Protein AF-A0A2H5ZS43-F1 (afdb_monomer_lite)

Structure (mmCIF, N/CA/C/O backbone):
data_AF-A0A2H5ZS43-F1
#
_entry.id   AF-A0A2H5ZS43-F1
#
loop_
_atom_site.group_PDB
_atom_site.id
_atom_site.type_symbol
_atom_site.label_atom_id
_atom_site.label_alt_id
_atom_site.label_comp_id
_atom_site.label_asym_id
_atom_site.label_entity_id
_atom_site.label_seq_id
_atom_site.pdbx_PDB_ins_code
_atom_site.Cartn_x
_atom_site.Cartn_y
_atom_site.Cartn_z
_atom_site.occupancy
_atom_site.B_iso_or_equiv
_atom_site.auth_seq_id
_atom_site.auth_comp_id
_atom_site.auth_asym_id
_atom_site.auth_atom_id
_atom_site.pdbx_PDB_model_num
ATOM 1 N N . MET A 1 1 ? 34.822 -17.334 -12.072 1.00 34.81 1 MET A N 1
ATOM 2 C CA . MET A 1 1 ? 34.357 -15.942 -11.917 1.00 34.81 1 MET A CA 1
ATOM 3 C C . MET A 1 1 ? 33.198 -15.779 -12.871 1.00 34.81 1 MET A C 1
ATOM 5 O O . MET A 1 1 ? 33.423 -15.662 -14.066 1.00 34.81 1 MET A O 1
ATOM 9 N N . GLU A 1 2 ? 31.977 -15.926 -12.365 1.00 34.25 2 GLU A N 1
ATOM 10 C CA . GLU A 1 2 ? 30.775 -15.710 -13.165 1.00 34.25 2 GLU A CA 1
ATOM 11 C C . GLU A 1 2 ? 30.710 -14.220 -13.490 1.00 34.25 2 GLU A C 1
ATOM 13 O O . GLU A 1 2 ? 30.518 -13.375 -12.615 1.00 34.25 2 GLU A O 1
ATOM 18 N N . THR A 1 3 ? 30.962 -13.891 -14.751 1.00 38.44 3 THR A N 1
ATOM 19 C CA . THR A 1 3 ? 30.622 -12.605 -15.339 1.00 38.44 3 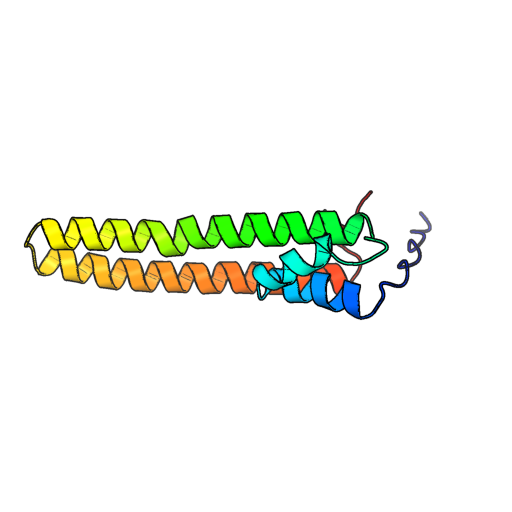THR A CA 1
ATOM 20 C C . THR A 1 3 ? 29.111 -12.463 -15.231 1.00 38.44 3 THR A C 1
ATOM 22 O O . THR A 1 3 ? 28.363 -12.942 -16.079 1.00 38.44 3 THR A O 1
ATOM 25 N N . GLY A 1 4 ? 28.660 -11.831 -14.147 1.00 39.25 4 GLY A N 1
ATOM 26 C CA . GLY A 1 4 ? 27.311 -11.306 -14.028 1.00 39.25 4 GLY A CA 1
ATOM 27 C C . GLY A 1 4 ? 27.136 -10.261 -15.117 1.00 39.25 4 GLY A C 1
ATOM 28 O O . GLY A 1 4 ? 27.430 -9.087 -14.904 1.00 39.25 4 GLY A O 1
ATOM 29 N N . ALA A 1 5 ? 26.735 -10.714 -16.304 1.00 38.72 5 ALA A N 1
ATOM 30 C CA . ALA A 1 5 ? 26.290 -9.851 -17.372 1.00 38.72 5 ALA A CA 1
ATOM 31 C C . ALA A 1 5 ? 25.177 -8.992 -16.777 1.00 38.72 5 ALA A C 1
ATOM 33 O O . ALA A 1 5 ? 24.095 -9.488 -16.460 1.00 38.72 5 ALA A O 1
ATOM 34 N N . GLN A 1 6 ? 25.482 -7.715 -16.546 1.00 41.03 6 GLN A N 1
ATOM 35 C CA . GLN A 1 6 ? 24.465 -6.704 -16.340 1.00 41.03 6 GLN A CA 1
ATOM 36 C C . GLN A 1 6 ? 23.568 -6.800 -17.570 1.00 41.03 6 GLN A C 1
ATOM 38 O O . GLN A 1 6 ? 23.979 -6.394 -18.658 1.00 41.03 6 GLN A O 1
ATOM 43 N N . GLN A 1 7 ? 22.392 -7.421 -17.420 1.00 42.94 7 GLN A N 1
ATOM 44 C CA . GLN A 1 7 ? 21.355 -7.325 -18.435 1.00 42.94 7 GLN A CA 1
ATOM 45 C C . GLN A 1 7 ? 21.226 -5.831 -18.743 1.00 42.94 7 GLN A C 1
ATOM 47 O O . GLN A 1 7 ? 21.098 -5.039 -17.799 1.00 42.94 7 GLN A O 1
ATOM 52 N N . PRO A 1 8 ? 21.367 -5.419 -20.013 1.00 41.94 8 PRO A N 1
ATOM 53 C CA . PRO A 1 8 ? 21.223 -4.022 -20.358 1.00 41.94 8 PRO A CA 1
ATOM 54 C C . PRO A 1 8 ? 19.843 -3.612 -19.859 1.00 41.94 8 PRO A C 1
ATOM 56 O O . PRO A 1 8 ? 18.850 -4.235 -20.225 1.00 41.94 8 PRO A O 1
ATOM 59 N N . LEU A 1 9 ? 19.799 -2.624 -18.962 1.00 51.69 9 LEU A N 1
ATOM 60 C CA . LEU A 1 9 ? 18.566 -1.938 -18.604 1.00 51.69 9 LEU A CA 1
ATOM 61 C C . LEU A 1 9 ? 17.932 -1.516 -19.930 1.00 51.69 9 LEU A C 1
ATOM 63 O O . LEU A 1 9 ? 18.382 -0.535 -20.526 1.00 51.69 9 LEU A O 1
ATOM 67 N N . GLU A 1 10 ? 16.942 -2.271 -20.419 1.00 56.22 10 GLU A N 1
ATOM 68 C CA . GLU A 1 10 ? 16.080 -1.807 -21.498 1.00 56.22 10 GLU A CA 1
ATOM 69 C C . GLU A 1 10 ? 15.638 -0.409 -21.078 1.00 56.22 10 GLU A C 1
ATOM 71 O O . GLU A 1 10 ? 15.147 -0.195 -19.963 1.00 56.22 10 GLU A O 1
ATOM 76 N N . SER A 1 11 ? 15.979 0.583 -21.897 1.00 67.50 11 SER A N 1
ATOM 77 C CA . SER A 1 11 ? 15.879 1.977 -21.501 1.00 67.50 11 SER A CA 1
ATOM 78 C C . SER A 1 11 ? 14.404 2.356 -21.425 1.00 67.50 11 SER A C 1
ATOM 80 O O . SER A 1 11 ? 13.791 2.792 -22.395 1.00 67.50 11 SER A O 1
ATOM 82 N N . PHE A 1 12 ? 13.807 2.173 -20.244 1.00 72.44 12 PHE A N 1
ATOM 83 C CA . PHE A 1 12 ? 12.427 2.564 -20.002 1.00 72.44 12 PHE A CA 1
ATOM 84 C C . PHE A 1 12 ? 12.244 4.033 -20.376 1.00 72.44 12 PHE A C 1
ATOM 86 O O . PHE A 1 12 ? 12.989 4.912 -19.919 1.00 72.44 12 PHE A O 1
ATOM 93 N N . SER A 1 13 ? 11.215 4.303 -21.172 1.00 81.62 13 SER A N 1
ATOM 94 C CA . SER A 1 13 ? 10.796 5.670 -21.466 1.00 81.62 13 SER A CA 1
ATOM 95 C C . SER A 1 13 ? 10.436 6.416 -20.168 1.00 81.62 13 SER A C 1
ATOM 97 O O . SER A 1 13 ? 10.057 5.789 -19.170 1.00 81.62 13 SER A O 1
ATOM 99 N N . PRO A 1 14 ? 10.493 7.760 -20.149 1.00 82.81 14 PRO A N 1
ATOM 100 C CA . PRO A 1 14 ? 10.093 8.546 -18.981 1.00 82.81 14 PRO A CA 1
ATOM 101 C C . PRO A 1 14 ? 8.691 8.190 -18.462 1.00 82.81 14 PRO A C 1
ATOM 103 O O . PRO A 1 14 ? 8.500 8.042 -17.258 1.00 82.81 14 PRO A O 1
ATOM 106 N N . ALA A 1 15 ? 7.733 7.953 -19.365 1.00 81.38 15 ALA A N 1
ATOM 107 C CA . ALA A 1 15 ? 6.375 7.543 -19.010 1.00 81.38 15 ALA A CA 1
ATOM 108 C C . ALA A 1 15 ? 6.339 6.181 -18.293 1.00 81.38 15 ALA A C 1
AT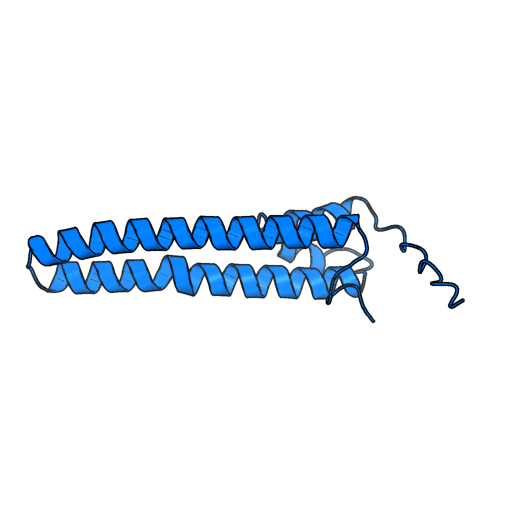OM 110 O O . ALA A 1 15 ? 5.638 6.016 -17.297 1.00 81.38 15 ALA A O 1
ATOM 111 N N . GLN A 1 16 ? 7.141 5.219 -18.750 1.00 81.75 16 GLN A N 1
ATOM 112 C CA . GLN A 1 16 ? 7.252 3.903 -18.120 1.00 81.75 16 GLN A CA 1
ATOM 113 C C . GLN A 1 16 ? 7.906 3.984 -16.736 1.00 81.75 16 GLN A C 1
ATOM 115 O O . GLN A 1 16 ? 7.462 3.293 -15.824 1.00 81.75 16 GLN A O 1
ATOM 120 N N . LYS A 1 17 ? 8.897 4.865 -16.540 1.00 82.38 17 LYS A N 1
ATOM 121 C CA . LYS A 1 17 ? 9.501 5.120 -15.219 1.00 82.38 17 LYS A CA 1
ATOM 122 C C . LYS A 1 17 ? 8.504 5.745 -14.242 1.00 82.38 17 LYS A C 1
ATOM 124 O O . LYS A 1 17 ? 8.452 5.334 -13.086 1.00 82.38 17 LYS A O 1
ATOM 129 N N . ILE A 1 18 ? 7.695 6.700 -14.711 1.00 85.25 18 ILE A N 1
ATOM 130 C CA . ILE A 1 18 ? 6.641 7.335 -13.904 1.00 85.25 18 ILE A CA 1
ATOM 131 C C . ILE A 1 18 ? 5.602 6.305 -13.478 1.00 85.25 18 ILE A C 1
ATOM 133 O O . ILE A 1 18 ? 5.253 6.255 -12.306 1.00 85.25 18 ILE A O 1
ATOM 137 N N . VAL A 1 19 ? 5.133 5.460 -14.396 1.00 85.62 19 VAL A N 1
ATOM 138 C CA . VAL A 1 19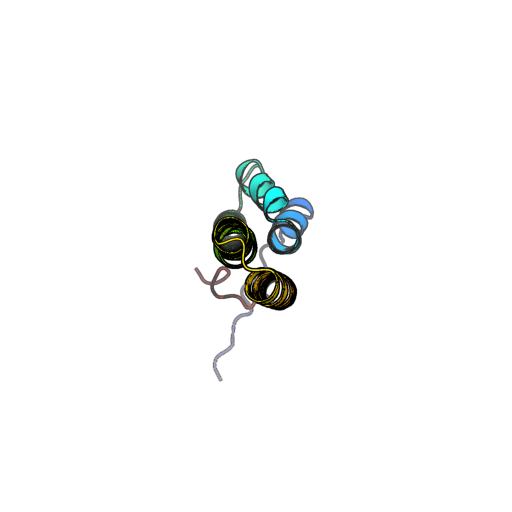 ? 4.183 4.396 -14.049 1.00 85.62 19 VAL A CA 1
ATOM 139 C C . VAL A 1 19 ? 4.818 3.385 -13.100 1.00 85.62 19 VAL A C 1
ATOM 141 O O . VAL A 1 19 ? 4.160 2.956 -12.153 1.00 85.62 19 VAL A O 1
ATOM 144 N N . ALA A 1 20 ? 6.085 3.027 -13.323 1.00 82.94 20 ALA A N 1
ATOM 145 C CA . ALA A 1 20 ? 6.762 2.038 -12.504 1.00 82.94 20 ALA A CA 1
ATOM 146 C C . ALA A 1 20 ? 6.915 2.512 -11.052 1.00 82.94 20 ALA A C 1
ATOM 148 O O . ALA A 1 20 ? 6.470 1.846 -10.130 1.00 82.94 20 ALA A O 1
ATOM 149 N N . ILE A 1 21 ? 7.468 3.704 -10.841 1.00 85.81 21 ILE A N 1
ATOM 150 C CA . ILE A 1 21 ? 7.673 4.247 -9.494 1.00 85.81 21 ILE A CA 1
ATOM 151 C C . ILE A 1 21 ? 6.349 4.763 -8.925 1.00 85.81 21 ILE A C 1
ATOM 153 O O . ILE A 1 21 ? 5.917 4.357 -7.848 1.00 85.81 21 ILE A O 1
ATOM 157 N N . GLY A 1 22 ? 5.681 5.643 -9.667 1.00 85.75 22 GLY A N 1
ATOM 158 C CA . GLY A 1 22 ? 4.471 6.337 -9.238 1.00 85.75 22 GLY A CA 1
ATOM 159 C C . GLY A 1 22 ? 3.302 5.402 -8.956 1.00 85.75 22 GLY A C 1
ATOM 160 O O . GLY A 1 22 ? 2.507 5.711 -8.078 1.00 85.75 22 GLY A O 1
ATOM 161 N N . GLY A 1 23 ? 3.226 4.239 -9.609 1.00 86.31 23 GLY A N 1
ATOM 162 C CA . GLY A 1 23 ? 2.197 3.237 -9.338 1.00 86.31 23 GLY A CA 1
ATOM 163 C C . GLY A 1 23 ? 2.199 2.716 -7.898 1.00 86.31 23 GLY A C 1
ATOM 164 O O . GLY A 1 23 ? 1.134 2.445 -7.355 1.00 86.31 23 GLY A O 1
ATOM 165 N N . TRP A 1 24 ? 3.359 2.622 -7.241 1.00 87.50 24 TRP A N 1
ATOM 166 C CA . TRP A 1 24 ? 3.429 2.176 -5.841 1.00 87.50 24 TRP A CA 1
ATOM 167 C C . TRP A 1 24 ? 3.087 3.267 -4.836 1.00 87.50 24 TRP A C 1
ATOM 169 O O . TRP A 1 24 ? 2.598 2.977 -3.745 1.00 87.50 24 TRP A O 1
ATOM 179 N N . TRP A 1 25 ? 3.323 4.521 -5.205 1.00 88.31 25 TRP A N 1
ATOM 180 C CA . TRP A 1 25 ? 2.922 5.674 -4.407 1.00 88.31 25 TRP A CA 1
ATOM 181 C C . TRP A 1 25 ? 1.432 5.977 -4.596 1.00 88.31 25 TRP A C 1
ATOM 183 O O . TRP A 1 25 ? 0.715 6.328 -3.674 1.00 88.31 25 TRP A O 1
ATOM 193 N N . LEU A 1 26 ? 0.908 5.806 -5.794 1.00 86.06 26 LEU A N 1
ATOM 194 C CA . LEU A 1 26 ? -0.490 6.056 -6.093 1.00 86.06 26 LEU A CA 1
ATOM 195 C C . LEU A 1 26 ? -0.942 4.946 -7.024 1.00 86.06 26 LEU A C 1
ATOM 197 O O . LEU A 1 26 ? -0.674 4.986 -8.221 1.00 86.06 26 LEU A O 1
ATOM 201 N N . TRP A 1 27 ? -1.655 3.961 -6.481 1.00 81.88 27 TRP A N 1
ATOM 202 C CA . TRP A 1 27 ? -2.080 2.785 -7.247 1.00 81.88 27 TRP A CA 1
ATOM 203 C C . TRP A 1 27 ? -2.893 3.156 -8.497 1.00 81.88 27 TRP A C 1
ATOM 205 O O . TRP A 1 27 ? -2.803 2.489 -9.520 1.00 81.88 27 TRP A O 1
ATOM 215 N N . TRP A 1 28 ? -3.611 4.278 -8.482 1.00 80.56 28 TRP A N 1
ATOM 216 C CA . TRP A 1 28 ? -4.310 4.822 -9.649 1.00 80.56 28 TRP A CA 1
ATOM 217 C C . TRP A 1 28 ? -3.358 5.181 -10.806 1.00 80.56 28 TRP A C 1
ATOM 219 O O . TRP A 1 28 ? -3.721 5.017 -11.965 1.00 80.56 28 TRP A O 1
ATOM 229 N N . ILE A 1 29 ? -2.120 5.610 -10.523 1.00 83.19 29 ILE A N 1
ATOM 230 C CA . ILE A 1 29 ? -1.077 5.841 -11.542 1.00 83.19 29 ILE A CA 1
ATOM 231 C C . ILE A 1 29 ? -0.694 4.521 -12.219 1.00 83.19 29 ILE A C 1
ATOM 233 O O . ILE A 1 29 ? -0.413 4.500 -13.419 1.00 83.19 29 ILE A O 1
ATOM 237 N N . ALA A 1 30 ? -0.752 3.398 -11.494 1.00 82.31 30 ALA A N 1
ATOM 238 C CA . ALA A 1 30 ? -0.497 2.083 -12.070 1.00 82.31 30 ALA A CA 1
ATOM 239 C C . ALA A 1 30 ? -1.527 1.708 -13.152 1.00 82.31 30 ALA A C 1
ATOM 241 O O . ALA A 1 30 ? -1.174 0.979 -14.080 1.00 82.31 30 ALA A O 1
ATOM 242 N N . LEU A 1 31 ? -2.752 2.260 -13.115 1.00 83.00 31 LEU A N 1
ATOM 243 C CA . LEU A 1 31 ? -3.738 2.093 -14.194 1.00 83.00 31 LEU A CA 1
ATOM 244 C C . LEU A 1 31 ? -3.216 2.644 -15.528 1.00 83.00 31 LEU A C 1
ATOM 246 O O . LEU A 1 31 ? -3.476 2.061 -16.578 1.00 83.00 31 LEU A O 1
ATOM 250 N N . GLY A 1 32 ? -2.415 3.713 -15.492 1.00 78.00 32 GLY A N 1
ATOM 251 C CA . GLY A 1 32 ? -1.788 4.294 -16.680 1.00 78.00 32 GLY A CA 1
ATOM 252 C C . GLY A 1 32 ? -0.908 3.299 -17.443 1.00 78.00 32 GLY A C 1
ATOM 253 O O . GLY A 1 32 ? -0.847 3.353 -18.669 1.00 78.00 32 GLY A O 1
ATOM 254 N N . GLY A 1 33 ? -0.305 2.326 -16.750 1.00 75.12 33 GLY A N 1
ATOM 255 C CA . GLY A 1 33 ? 0.530 1.286 -17.358 1.00 75.12 33 GLY A CA 1
ATOM 256 C C . GLY A 1 33 ? -0.187 0.384 -18.359 1.00 75.12 33 GLY A C 1
ATOM 257 O O . GLY A 1 33 ? 0.459 -0.159 -19.253 1.00 75.12 33 GLY A O 1
ATOM 258 N N . PHE A 1 34 ? -1.514 0.264 -18.267 1.00 77.19 34 PHE A N 1
ATOM 259 C CA . PHE A 1 34 ? -2.317 -0.515 -19.216 1.00 77.19 34 PHE A CA 1
ATOM 260 C C . PHE A 1 34 ? -2.621 0.239 -20.513 1.00 77.19 34 PHE A C 1
ATOM 262 O O . PHE A 1 34 ? -2.962 -0.392 -21.511 1.00 77.19 34 PHE A O 1
ATOM 269 N N . PHE A 1 35 ? -2.480 1.567 -20.512 1.00 79.38 35 PHE A N 1
ATOM 270 C CA . PHE A 1 35 ? -2.807 2.429 -21.650 1.00 79.38 35 PHE A CA 1
ATOM 271 C C . PHE A 1 35 ? -1.566 2.946 -22.401 1.00 79.38 35 PHE A C 1
ATOM 273 O O . PHE A 1 35 ? -1.706 3.569 -23.454 1.00 79.38 35 PHE A O 1
ATOM 280 N N . LEU A 1 36 ? -0.349 2.674 -21.909 1.00 74.44 36 LEU A N 1
ATOM 281 C CA . LEU A 1 36 ? 0.898 3.022 -22.599 1.00 74.44 36 LEU A CA 1
ATOM 282 C C . LEU A 1 36 ? 1.114 2.140 -23.845 1.00 74.44 36 LEU A C 1
ATOM 284 O O . LEU A 1 36 ? 1.064 0.915 -23.758 1.00 74.44 36 LEU A O 1
ATOM 288 N N . LYS A 1 37 ? 1.406 2.757 -25.002 1.00 65.56 37 LYS A N 1
ATOM 289 C CA . LYS A 1 37 ? 1.788 2.069 -26.252 1.00 65.56 37 LYS A CA 1
ATOM 290 C C . LYS A 1 37 ? 3.270 2.312 -26.594 1.00 65.56 37 LYS A C 1
ATOM 292 O O . LYS A 1 37 ? 3.659 3.476 -26.655 1.00 65.56 37 LYS A O 1
ATOM 297 N N . PRO A 1 38 ? 4.062 1.273 -26.922 1.00 60.47 38 PRO A N 1
ATOM 298 C CA . PRO A 1 38 ? 3.828 -0.145 -26.639 1.00 60.47 38 PRO A CA 1
ATOM 299 C C . PRO A 1 38 ? 4.029 -0.454 -25.136 1.00 60.47 38 PRO A C 1
ATOM 301 O O . PRO A 1 38 ? 4.957 0.080 -24.516 1.00 60.47 38 PRO A O 1
ATOM 304 N N . PRO A 1 39 ? 3.180 -1.300 -24.521 1.00 63.47 39 PRO A N 1
ATOM 305 C CA . PRO A 1 39 ? 3.319 -1.632 -23.111 1.00 63.47 39 PRO A CA 1
ATOM 306 C C . PRO A 1 39 ? 4.487 -2.601 -22.931 1.00 63.47 39 PRO A C 1
ATOM 308 O O . PRO A 1 39 ? 4.451 -3.736 -23.402 1.00 63.47 39 PRO A O 1
ATOM 311 N N . HIS A 1 40 ? 5.520 -2.158 -22.222 1.00 71.44 40 HIS A N 1
ATOM 312 C CA . HIS A 1 40 ? 6.616 -3.032 -21.825 1.00 71.44 40 HIS A CA 1
ATOM 313 C C . HIS A 1 40 ? 6.068 -4.110 -20.869 1.00 71.44 40 HIS A C 1
ATOM 315 O O . HIS A 1 40 ? 5.413 -3.752 -19.881 1.00 71.44 40 HIS A O 1
ATOM 321 N N . PRO A 1 41 ? 6.312 -5.412 -21.106 1.00 77.19 41 PRO A N 1
ATOM 322 C CA . PRO A 1 41 ? 5.725 -6.492 -20.306 1.00 77.19 41 PRO A CA 1
ATOM 323 C C . PRO A 1 41 ? 6.063 -6.371 -18.811 1.00 77.19 41 PRO A C 1
ATOM 325 O O . PRO A 1 41 ? 5.179 -6.517 -17.964 1.00 77.19 41 PRO A O 1
ATOM 328 N N . LEU A 1 42 ? 7.304 -5.987 -18.492 1.00 74.94 42 LEU A N 1
ATOM 329 C CA . LEU A 1 42 ? 7.750 -5.668 -17.131 1.00 74.94 42 LEU A CA 1
ATOM 330 C C . LEU A 1 42 ? 6.935 -4.547 -16.469 1.00 74.94 42 LEU A C 1
ATOM 332 O O . LEU A 1 42 ? 6.513 -4.698 -15.324 1.00 74.94 42 LEU A O 1
ATOM 336 N N . VAL A 1 43 ? 6.648 -3.453 -17.184 1.00 77.06 43 VAL A N 1
ATOM 337 C CA . VAL A 1 43 ? 5.838 -2.337 -16.655 1.00 77.06 43 VAL A CA 1
ATOM 338 C C . VAL A 1 43 ? 4.419 -2.807 -16.368 1.00 77.06 43 VAL A C 1
ATOM 340 O O . VAL A 1 43 ? 3.885 -2.512 -15.306 1.00 77.06 43 VAL A O 1
ATOM 343 N N . ARG A 1 44 ? 3.829 -3.609 -17.259 1.00 80.69 44 ARG A N 1
ATOM 344 C CA . ARG A 1 44 ? 2.483 -4.160 -17.062 1.00 80.69 44 ARG A CA 1
ATOM 345 C C . ARG A 1 44 ? 2.411 -5.087 -15.845 1.00 80.69 44 ARG A C 1
ATOM 347 O O . ARG A 1 44 ? 1.484 -4.970 -15.045 1.00 80.69 44 ARG A O 1
ATOM 354 N N . ARG A 1 45 ? 3.391 -5.984 -15.679 1.00 81.56 45 ARG A N 1
ATOM 355 C CA . ARG A 1 45 ? 3.500 -6.857 -14.497 1.00 81.56 45 ARG A CA 1
ATOM 356 C C . ARG A 1 45 ? 3.635 -6.021 -13.229 1.00 81.56 45 ARG A C 1
ATOM 358 O O . ARG A 1 45 ? 2.934 -6.268 -12.255 1.00 81.56 45 ARG A O 1
ATOM 365 N N . HIS A 1 46 ? 4.487 -5.006 -13.256 1.00 81.25 46 HIS A N 1
ATOM 366 C CA . HIS A 1 46 ? 4.699 -4.124 -12.118 1.00 81.25 46 HIS A CA 1
ATOM 367 C C . HIS A 1 46 ? 3.448 -3.312 -11.752 1.00 81.25 46 HIS A C 1
ATOM 369 O O . HIS A 1 46 ? 3.102 -3.222 -10.577 1.00 81.25 46 HIS A O 1
ATOM 375 N N . SER A 1 47 ? 2.713 -2.805 -12.746 1.00 83.31 47 SER A N 1
ATOM 376 C CA . SER A 1 47 ? 1.427 -2.137 -12.542 1.00 83.31 47 SER A CA 1
ATOM 377 C C . SER A 1 47 ? 0.393 -3.055 -11.888 1.00 83.31 47 SER A C 1
ATOM 379 O O . SER A 1 47 ? -0.311 -2.620 -10.983 1.00 83.31 47 SER A O 1
ATOM 381 N N . LEU A 1 48 ? 0.319 -4.331 -12.286 1.00 86.31 48 LEU A N 1
ATOM 382 C CA . LEU A 1 48 ? -0.568 -5.314 -11.646 1.00 86.31 48 LEU A CA 1
ATOM 383 C C . LEU A 1 48 ? -0.216 -5.539 -10.172 1.00 86.31 48 LEU A C 1
ATOM 385 O O . LEU A 1 48 ? -1.114 -5.598 -9.334 1.00 86.31 48 LEU A O 1
ATOM 389 N N . TRP A 1 49 ? 1.075 -5.630 -9.849 1.00 86.88 49 TRP A N 1
ATOM 390 C CA . TRP A 1 49 ? 1.532 -5.754 -8.464 1.00 86.88 49 TRP A CA 1
ATOM 391 C C . TRP A 1 49 ? 1.174 -4.524 -7.633 1.00 86.88 49 TRP A C 1
ATOM 393 O O . TRP A 1 49 ? 0.589 -4.670 -6.562 1.00 86.88 49 TRP A O 1
ATOM 403 N N . ALA A 1 50 ? 1.455 -3.325 -8.146 1.00 86.62 50 ALA A N 1
ATOM 404 C CA . ALA A 1 50 ? 1.120 -2.076 -7.471 1.00 86.62 50 ALA A CA 1
ATOM 405 C C . ALA A 1 50 ? -0.395 -1.936 -7.229 1.00 86.62 50 ALA A C 1
ATOM 407 O O . ALA A 1 50 ? -0.813 -1.537 -6.143 1.00 86.62 50 ALA A O 1
ATOM 408 N N . LEU A 1 51 ? -1.226 -2.333 -8.203 1.00 88.50 51 LEU A N 1
ATOM 409 C CA . LEU A 1 51 ? -2.685 -2.369 -8.055 1.00 88.50 51 LEU A CA 1
ATOM 410 C C . LEU A 1 51 ? -3.141 -3.378 -7.004 1.00 88.50 51 LEU A C 1
ATOM 412 O O . LEU A 1 51 ? -3.918 -3.027 -6.119 1.00 88.50 51 LEU A O 1
ATOM 416 N N . GLY A 1 52 ? -2.661 -4.622 -7.085 1.00 88.56 52 GLY A N 1
ATOM 417 C CA . GLY A 1 52 ? -3.031 -5.673 -6.139 1.00 88.56 52 GLY A CA 1
ATOM 418 C C . GLY A 1 52 ? -2.658 -5.302 -4.706 1.00 88.56 52 GLY A C 1
ATOM 419 O O . GLY A 1 52 ? -3.467 -5.467 -3.793 1.00 88.56 52 GLY A O 1
ATOM 420 N N . TRP A 1 53 ? -1.471 -4.722 -4.514 1.00 88.12 53 TRP A N 1
ATOM 421 C CA . TRP A 1 53 ? -1.023 -4.251 -3.206 1.00 88.12 53 TRP A CA 1
ATOM 422 C C . TRP A 1 53 ? -1.826 -3.048 -2.717 1.00 88.12 53 TRP A C 1
ATOM 424 O O . TRP A 1 53 ? -2.275 -3.043 -1.574 1.00 88.12 53 TRP A O 1
ATOM 434 N N . GLY A 1 54 ? -2.083 -2.066 -3.586 1.00 86.56 54 GLY A N 1
ATOM 435 C CA . GLY A 1 54 ? -2.917 -0.906 -3.266 1.00 86.56 54 GLY A CA 1
ATOM 436 C C . GLY A 1 54 ? -4.327 -1.298 -2.815 1.00 86.56 54 GLY A C 1
ATOM 437 O O . GLY A 1 54 ? -4.805 -0.820 -1.785 1.00 86.56 54 GLY A O 1
ATOM 438 N N . ILE A 1 55 ? -4.973 -2.219 -3.536 1.00 86.25 55 ILE A N 1
ATOM 439 C CA . ILE A 1 55 ? -6.297 -2.747 -3.180 1.00 86.25 55 ILE A CA 1
ATOM 440 C C . ILE A 1 55 ? -6.227 -3.536 -1.869 1.00 86.25 55 ILE A C 1
ATOM 442 O O . ILE A 1 55 ? -7.019 -3.279 -0.964 1.00 86.25 55 ILE A O 1
ATOM 446 N N . GLY A 1 56 ? -5.267 -4.457 -1.733 1.00 89.00 56 GLY A N 1
ATOM 447 C CA . GLY A 1 56 ? -5.116 -5.276 -0.530 1.00 89.00 56 GLY A CA 1
ATOM 448 C C . GLY A 1 56 ? -4.914 -4.432 0.729 1.00 89.00 56 GLY A C 1
ATOM 449 O O . GLY A 1 56 ? -5.618 -4.622 1.720 1.00 89.00 56 GLY A O 1
ATOM 450 N N . LEU A 1 57 ? -4.025 -3.436 0.672 1.00 88.12 57 LEU A N 1
ATOM 451 C CA . LEU A 1 57 ? -3.803 -2.504 1.776 1.00 88.12 57 LEU A CA 1
ATOM 452 C C . LEU A 1 57 ? -5.046 -1.652 2.067 1.00 88.12 57 LEU A C 1
ATOM 454 O O . LEU A 1 57 ? -5.373 -1.456 3.234 1.00 88.12 57 LEU A O 1
ATOM 458 N N . SER A 1 58 ? -5.785 -1.208 1.043 1.00 86.31 58 SER A N 1
ATOM 459 C CA . SER A 1 58 ? -7.041 -0.460 1.237 1.00 86.31 58 SER A CA 1
ATOM 460 C C . SER A 1 58 ? -8.100 -1.288 1.973 1.00 86.31 58 SER A C 1
ATOM 462 O O . SER A 1 58 ? -8.831 -0.763 2.811 1.00 86.31 58 SER A O 1
ATOM 464 N N . VAL A 1 59 ? -8.174 -2.594 1.708 1.00 87.69 59 VAL A N 1
ATOM 465 C CA . VAL A 1 59 ? -9.091 -3.498 2.417 1.00 87.69 59 VAL A CA 1
ATOM 466 C C . VAL A 1 59 ? -8.626 -3.726 3.856 1.00 87.69 59 VAL A C 1
ATOM 468 O O . VAL A 1 59 ? -9.397 -3.516 4.792 1.00 87.69 59 VAL A O 1
ATOM 471 N N . VAL A 1 60 ? -7.362 -4.120 4.043 1.00 88.94 60 VAL A N 1
ATOM 472 C CA . VAL A 1 60 ? -6.805 -4.461 5.364 1.00 88.94 60 VAL A CA 1
ATOM 473 C C . VAL A 1 60 ? -6.812 -3.261 6.303 1.00 88.94 60 VAL A C 1
ATOM 475 O O . VAL A 1 60 ? -7.202 -3.384 7.463 1.00 88.94 60 VAL A O 1
ATOM 478 N N . PHE A 1 61 ? -6.385 -2.106 5.803 1.00 87.06 61 PHE A N 1
ATOM 479 C CA . PHE A 1 61 ? -6.165 -0.923 6.619 1.00 87.06 61 PHE A CA 1
ATOM 480 C C . PHE A 1 61 ? -7.266 0.123 6.494 1.00 87.06 61 PHE A C 1
ATOM 482 O O . PHE A 1 61 ? -7.383 0.931 7.392 1.00 87.06 61 PHE A O 1
ATOM 489 N N . GLY A 1 62 ? -8.107 0.106 5.459 1.00 84.44 62 GLY A N 1
ATOM 490 C CA . GLY A 1 62 ? -9.242 1.028 5.343 1.00 84.44 62 GLY A CA 1
ATOM 491 C C . GLY A 1 62 ? -10.567 0.396 5.767 1.00 84.44 62 GLY A C 1
ATOM 492 O O . GLY A 1 62 ? -11.246 0.887 6.668 1.00 84.44 62 GLY A O 1
ATOM 493 N N . PHE A 1 63 ? -10.940 -0.715 5.126 1.00 87.19 63 PHE A N 1
ATOM 494 C CA . PHE A 1 63 ? -12.269 -1.311 5.290 1.00 87.19 63 PHE A CA 1
ATOM 495 C C . PHE A 1 63 ? -12.482 -1.965 6.663 1.00 87.19 63 PHE A C 1
ATOM 497 O O . PHE A 1 63 ? -13.484 -1.679 7.318 1.00 87.19 63 PHE A O 1
ATOM 504 N N . PHE A 1 64 ? -11.560 -2.814 7.135 1.00 86.25 64 PHE A N 1
ATOM 505 C CA . PHE A 1 64 ? -11.747 -3.505 8.421 1.00 86.25 64 PHE A CA 1
ATOM 506 C C . PHE A 1 64 ? -11.821 -2.565 9.632 1.00 86.25 64 PHE A C 1
ATOM 508 O O . PHE A 1 64 ? -12.718 -2.763 10.453 1.00 86.25 64 PHE A O 1
ATOM 515 N N . PRO A 1 65 ? -10.969 -1.527 9.764 1.00 85.50 65 PRO A N 1
ATOM 516 C CA . PRO A 1 65 ? -11.111 -0.557 10.848 1.00 85.50 65 PRO A CA 1
ATOM 517 C C . PRO A 1 65 ? -12.453 0.163 10.820 1.00 85.50 65 PRO A C 1
ATOM 519 O O . PRO A 1 65 ? -13.078 0.332 11.863 1.00 85.50 65 PRO A O 1
ATOM 522 N N . LEU A 1 66 ? -12.929 0.540 9.630 1.00 87.00 66 LEU A N 1
ATOM 523 C CA . LEU A 1 66 ? -14.227 1.187 9.474 1.00 87.00 66 LEU A CA 1
ATOM 524 C C . LEU A 1 66 ? -15.370 0.254 9.898 1.00 87.00 66 LEU A C 1
ATOM 526 O O . LEU A 1 66 ? -16.251 0.660 10.653 1.00 87.00 66 LEU A O 1
ATOM 530 N N . LEU A 1 67 ? -15.332 -1.010 9.470 1.00 87.69 67 LEU A N 1
ATOM 531 C CA . LEU A 1 67 ? -16.309 -2.018 9.879 1.00 87.69 67 LEU A CA 1
ATOM 532 C C . LEU A 1 67 ? -16.291 -2.235 11.399 1.00 87.69 67 LEU A C 1
ATOM 534 O O . LEU A 1 67 ? -17.345 -2.294 12.030 1.00 87.69 67 LEU A O 1
ATOM 538 N N . PHE A 1 68 ? -15.103 -2.305 12.000 1.00 85.38 68 PHE A N 1
ATOM 539 C CA . PHE A 1 68 ? -14.948 -2.460 13.443 1.00 85.38 68 PHE A CA 1
ATOM 540 C C . PHE A 1 68 ? -15.512 -1.258 14.215 1.00 85.38 68 PHE A C 1
ATOM 542 O O . PHE A 1 68 ? -16.203 -1.443 15.216 1.00 85.38 68 PHE A O 1
ATOM 549 N N . LEU A 1 69 ? -15.296 -0.034 13.719 1.00 87.12 69 LEU A N 1
ATOM 550 C CA . LEU A 1 69 ? -15.882 1.187 14.281 1.00 87.12 69 LEU A CA 1
ATOM 551 C C . LEU A 1 69 ? -17.408 1.195 14.197 1.00 87.12 69 LEU A C 1
ATOM 553 O O . LEU A 1 69 ? -18.064 1.583 15.162 1.00 87.12 69 LEU A O 1
ATOM 557 N N . LEU A 1 70 ? -17.979 0.743 13.077 1.00 88.50 70 LEU A N 1
ATOM 558 C CA . LEU A 1 70 ? -19.430 0.633 12.913 1.00 88.50 70 LEU A CA 1
ATOM 559 C C . LEU A 1 70 ? -20.033 -0.351 13.921 1.00 88.50 70 LEU A C 1
ATOM 561 O O . LEU A 1 70 ? -21.019 -0.025 14.581 1.00 88.50 70 LEU A O 1
ATOM 565 N N . ILE A 1 71 ? -19.411 -1.521 14.089 1.00 87.25 71 ILE A N 1
ATOM 566 C CA . ILE A 1 71 ? -19.834 -2.510 15.089 1.00 87.25 71 ILE A CA 1
ATOM 567 C C . ILE A 1 71 ? -19.720 -1.913 16.494 1.00 87.25 71 ILE A C 1
ATOM 569 O O . ILE A 1 71 ? -20.665 -2.003 17.274 1.00 87.25 71 ILE A O 1
ATOM 573 N N . ALA A 1 72 ? -18.608 -1.245 16.812 1.00 87.56 72 ALA A N 1
ATOM 574 C CA . ALA A 1 72 ? -18.416 -0.611 18.111 1.00 87.56 72 ALA A CA 1
ATOM 575 C C . ALA A 1 72 ? -19.461 0.473 18.399 1.00 87.56 72 ALA A C 1
ATOM 577 O O . ALA A 1 72 ? -20.022 0.497 19.494 1.00 87.56 72 ALA A O 1
ATOM 578 N N . GLY A 1 73 ? -19.793 1.308 17.413 1.00 85.81 73 GLY A N 1
ATOM 579 C CA . GLY A 1 73 ? -20.861 2.300 17.523 1.00 85.81 73 GLY A CA 1
ATOM 580 C C . GLY A 1 73 ? -22.232 1.670 17.780 1.00 85.81 73 GLY A C 1
ATOM 581 O O . GLY A 1 73 ? -22.979 2.153 18.630 1.00 85.81 73 GLY A O 1
ATOM 582 N N . ALA A 1 74 ? -22.534 0.548 17.120 1.00 88.44 74 ALA A N 1
ATOM 583 C CA . ALA A 1 74 ? -23.799 -0.167 17.288 1.00 88.44 74 ALA A CA 1
ATOM 584 C C . ALA A 1 74 ? -23.983 -0.779 18.691 1.00 88.44 74 ALA A C 1
ATOM 586 O O . ALA A 1 74 ? -25.115 -0.973 19.125 1.00 88.44 74 ALA A O 1
ATOM 587 N N . THR A 1 75 ? -22.900 -1.048 19.433 1.00 87.06 75 THR A N 1
ATOM 588 C CA . THR A 1 75 ? -22.998 -1.592 20.804 1.00 87.06 75 THR A CA 1
ATOM 589 C C . THR A 1 75 ? -23.506 -0.590 21.846 1.00 87.06 75 THR A C 1
ATOM 591 O O . THR A 1 75 ? -23.850 -0.992 22.955 1.00 87.06 75 THR A O 1
ATOM 594 N N . GLY A 1 76 ? -23.505 0.716 21.548 1.00 84.19 76 GLY A N 1
ATOM 595 C CA . GLY A 1 76 ? -23.898 1.767 22.497 1.00 84.19 76 GLY A CA 1
ATOM 596 C C . GLY A 1 76 ? -22.926 1.990 23.670 1.00 84.19 76 GLY A C 1
ATOM 597 O O . GLY A 1 76 ? -23.164 2.861 24.508 1.00 84.19 76 GLY A O 1
ATOM 598 N N . ASN A 1 77 ? -21.813 1.250 23.744 1.00 89.44 77 ASN A N 1
ATOM 599 C CA . ASN A 1 77 ? -20.822 1.370 24.812 1.00 89.44 77 ASN A CA 1
ATOM 600 C C . ASN A 1 77 ? -19.740 2.407 24.457 1.00 89.44 77 ASN A C 1
ATOM 602 O O . ASN A 1 77 ? -18.907 2.187 23.576 1.00 89.44 77 ASN A O 1
ATOM 606 N N . ARG A 1 78 ? -19.708 3.526 25.195 1.00 88.44 78 ARG A N 1
ATOM 607 C CA . ARG A 1 78 ? -18.742 4.621 24.976 1.00 88.44 78 ARG A CA 1
ATOM 608 C C . ARG A 1 78 ? -17.285 4.205 25.180 1.00 88.44 78 ARG A C 1
ATOM 610 O O . ARG A 1 78 ? -16.424 4.648 24.424 1.00 88.44 78 ARG A O 1
ATOM 617 N N . THR A 1 79 ? -17.001 3.354 26.164 1.00 88.25 79 THR A N 1
ATOM 618 C CA . THR A 1 79 ? -15.640 2.864 26.429 1.00 88.25 79 THR A CA 1
ATOM 619 C C . THR A 1 79 ? -15.150 2.007 25.268 1.00 88.25 79 THR A C 1
ATOM 621 O O . THR A 1 79 ? -14.036 2.191 24.782 1.00 88.25 79 THR A O 1
ATOM 624 N N . PHE A 1 80 ? -16.007 1.112 24.774 1.00 86.19 80 PHE A N 1
ATOM 625 C CA . PHE A 1 80 ? -15.683 0.262 23.632 1.00 86.19 80 PHE A CA 1
ATOM 626 C C . PHE A 1 80 ? -15.492 1.076 22.345 1.00 86.19 80 PHE A C 1
ATOM 628 O O . PHE A 1 80 ? -14.515 0.865 21.631 1.00 86.19 80 PHE A O 1
ATOM 635 N N . ALA A 1 81 ? -16.350 2.070 22.091 1.00 86.88 81 ALA A N 1
ATOM 636 C CA . ALA A 1 81 ? -16.201 2.984 20.958 1.00 86.88 81 ALA A CA 1
ATOM 637 C C . ALA A 1 81 ? -14.888 3.793 21.014 1.00 86.88 81 ALA A C 1
ATOM 639 O O . ALA A 1 81 ? -14.230 3.983 19.988 1.00 86.88 81 ALA A O 1
ATOM 640 N N . GLY A 1 82 ? -14.468 4.226 22.208 1.00 88.31 82 GLY A N 1
ATOM 641 C CA . GLY A 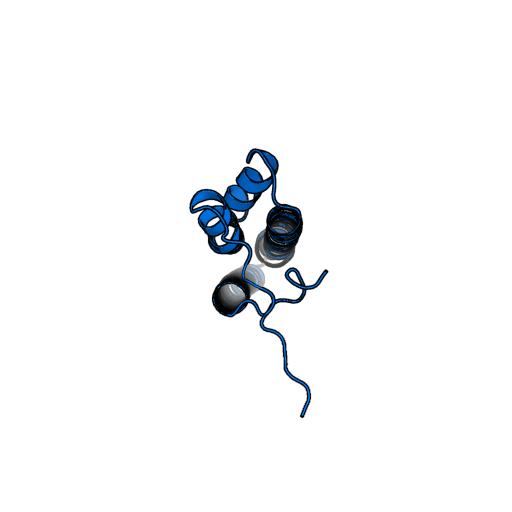1 82 ? -13.184 4.902 22.415 1.00 88.31 82 GLY A CA 1
ATOM 642 C C . GLY A 1 82 ? -11.983 4.006 22.095 1.00 88.31 82 GLY A C 1
ATOM 643 O O . GLY A 1 82 ? -11.095 4.412 21.344 1.00 88.31 82 GLY A O 1
ATOM 644 N N . ILE A 1 83 ? -11.989 2.764 22.593 1.00 89.06 83 ILE A N 1
ATOM 645 C CA . ILE A 1 83 ? -10.951 1.764 22.288 1.00 89.06 83 ILE A CA 1
ATOM 646 C C . ILE A 1 83 ? -10.918 1.464 20.786 1.00 89.06 83 ILE A C 1
ATOM 648 O O . ILE A 1 83 ? -9.842 1.437 20.193 1.00 89.06 83 ILE A O 1
ATOM 652 N N . ALA A 1 84 ? -12.081 1.293 20.154 1.00 88.19 84 ALA A N 1
ATOM 653 C CA . ALA A 1 84 ? -12.172 1.035 18.722 1.00 88.19 84 ALA A CA 1
ATOM 654 C C . ALA A 1 84 ? -11.633 2.200 17.880 1.00 88.19 84 ALA A C 1
ATOM 656 O O . ALA A 1 84 ? -10.946 1.966 16.890 1.00 88.19 84 ALA A O 1
ATOM 657 N N . THR A 1 85 ? -11.872 3.444 18.302 1.00 88.50 85 THR A N 1
ATOM 658 C CA . THR A 1 85 ? -11.330 4.644 17.642 1.00 88.50 85 THR A CA 1
ATOM 659 C C . THR A 1 85 ? -9.809 4.686 17.715 1.00 88.50 85 THR A C 1
ATOM 661 O O . THR A 1 85 ? -9.149 4.831 16.687 1.00 88.50 85 THR A O 1
ATOM 664 N N . LEU A 1 86 ? -9.236 4.498 18.905 1.00 89.31 86 LEU A N 1
ATOM 665 C CA . LEU A 1 86 ? -7.781 4.477 19.079 1.00 89.31 86 LEU A CA 1
ATOM 666 C C . LEU A 1 86 ? -7.134 3.306 18.330 1.00 89.31 86 LEU A C 1
ATOM 668 O O . LEU A 1 86 ? -6.128 3.493 17.647 1.00 89.31 86 LEU A O 1
ATOM 672 N N . GLY A 1 87 ? -7.741 2.119 18.406 1.00 88.81 87 GLY A N 1
ATOM 673 C CA . GLY A 1 87 ? -7.299 0.935 17.675 1.00 88.81 87 GLY A CA 1
ATOM 674 C C . GLY A 1 87 ? -7.339 1.144 16.162 1.00 88.81 87 GLY A C 1
ATOM 675 O O . GLY A 1 87 ? -6.363 0.844 15.480 1.00 88.81 87 GLY A O 1
ATOM 676 N N . GLY A 1 88 ? -8.417 1.733 15.638 1.00 88.00 88 GLY A N 1
ATOM 677 C CA . GLY A 1 88 ? -8.559 2.053 14.218 1.00 88.00 88 GLY A CA 1
ATOM 678 C C . GLY A 1 88 ? -7.538 3.082 13.730 1.00 88.00 88 GLY A C 1
ATOM 679 O O . GLY A 1 88 ? -6.952 2.901 12.665 1.00 88.00 88 GLY A O 1
ATOM 680 N N . LEU A 1 89 ? -7.258 4.127 14.517 1.00 87.88 89 LEU A N 1
ATOM 681 C CA . LEU A 1 89 ? -6.214 5.109 14.200 1.00 87.88 89 LEU A CA 1
ATOM 682 C C . LEU A 1 89 ? -4.817 4.478 14.186 1.00 87.88 89 LEU A C 1
ATOM 684 O O . LEU A 1 89 ? -4.057 4.701 13.243 1.00 87.88 89 LEU A O 1
ATOM 688 N N . GLY A 1 90 ? -4.491 3.662 15.193 1.00 89.50 90 G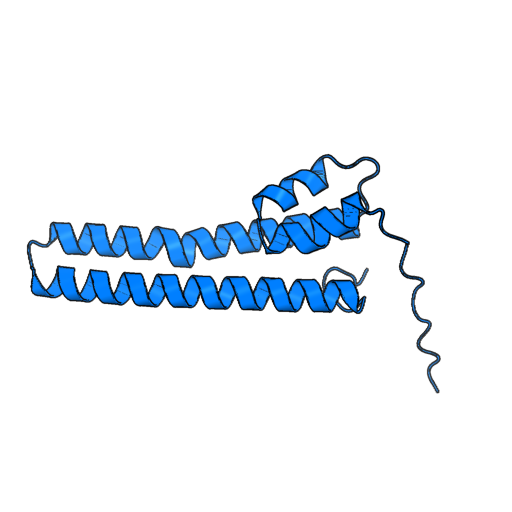LY A N 1
ATOM 689 C CA . GLY A 1 90 ? -3.225 2.928 15.237 1.00 89.50 90 GLY A CA 1
ATOM 690 C C . GLY A 1 90 ? -3.074 1.973 14.052 1.00 89.50 90 GLY A C 1
ATOM 691 O O . GLY A 1 90 ? -2.018 1.919 13.423 1.00 89.50 90 GLY A O 1
ATOM 692 N N . TRP A 1 91 ? -4.151 1.279 13.684 1.00 90.19 91 TRP A N 1
ATOM 693 C CA . TRP A 1 91 ? -4.177 0.385 12.531 1.00 90.19 91 TRP A CA 1
ATOM 694 C C . TRP A 1 91 ? -3.983 1.134 11.208 1.00 90.19 91 TRP A C 1
ATOM 696 O O . TRP A 1 91 ? -3.145 0.738 10.400 1.00 90.19 91 TRP A O 1
ATOM 706 N N . ASN A 1 92 ? -4.675 2.261 11.010 1.00 87.19 92 ASN A N 1
ATOM 707 C CA . ASN A 1 92 ? -4.473 3.137 9.850 1.00 87.19 92 ASN A CA 1
ATOM 708 C C . ASN A 1 92 ? -3.015 3.597 9.737 1.00 87.19 92 ASN A C 1
ATOM 710 O O . ASN A 1 92 ? -2.437 3.565 8.651 1.00 87.19 92 ASN A O 1
ATOM 714 N N . PHE A 1 93 ? -2.404 3.996 10.856 1.00 89.69 93 PHE A N 1
ATOM 715 C CA . PHE A 1 93 ? -1.009 4.428 10.882 1.00 89.69 93 PHE A CA 1
ATOM 716 C C . PHE A 1 93 ? -0.049 3.305 10.464 1.00 89.69 93 PHE A C 1
ATOM 718 O O . PHE A 1 93 ? 0.827 3.527 9.629 1.00 89.69 93 PHE A O 1
ATOM 725 N N . LEU A 1 94 ? -0.256 2.081 10.963 1.00 91.25 94 LEU A N 1
ATOM 726 C CA . LEU A 1 94 ? 0.489 0.903 10.504 1.00 91.25 94 LEU A CA 1
ATOM 727 C C . LEU A 1 94 ? 0.304 0.666 9.001 1.00 91.25 94 LEU A C 1
ATOM 729 O O . LEU A 1 94 ? 1.275 0.372 8.307 1.00 91.25 94 LEU A O 1
ATOM 733 N N . GLY A 1 95 ? -0.911 0.857 8.485 1.00 90.12 95 GLY A N 1
ATOM 734 C CA . GLY A 1 95 ? -1.198 0.771 7.056 1.00 90.12 95 GLY A CA 1
ATOM 735 C C . GLY A 1 95 ? -0.385 1.755 6.222 1.00 90.12 95 GLY A C 1
ATOM 736 O O . GLY A 1 95 ? 0.213 1.362 5.220 1.00 90.12 95 GLY A O 1
ATOM 737 N N . VAL A 1 96 ? -0.293 3.012 6.667 1.00 89.12 96 VAL A N 1
ATOM 738 C CA . VAL A 1 96 ? 0.536 4.039 6.016 1.00 89.12 96 VAL A CA 1
ATOM 739 C C . VAL A 1 96 ? 2.012 3.644 6.036 1.00 89.12 96 VAL A C 1
ATOM 741 O O . VAL A 1 96 ? 2.677 3.752 5.008 1.00 89.12 96 VAL A O 1
ATOM 744 N N . LEU A 1 97 ? 2.527 3.138 7.161 1.00 93.00 97 LEU A N 1
ATOM 745 C CA . LEU A 1 97 ? 3.921 2.694 7.258 1.00 93.00 97 LEU A CA 1
ATOM 746 C C . LEU A 1 97 ? 4.223 1.517 6.323 1.00 93.00 97 LEU A C 1
ATOM 748 O O . LEU A 1 97 ? 5.235 1.539 5.624 1.00 93.00 97 LEU A O 1
ATOM 752 N N . VAL A 1 98 ? 3.348 0.508 6.275 1.00 91.62 98 VAL A N 1
ATOM 753 C CA . VAL A 1 98 ? 3.497 -0.652 5.381 1.00 91.62 98 VAL A CA 1
ATOM 754 C C . VAL A 1 98 ? 3.440 -0.220 3.919 1.00 91.62 98 VAL A C 1
ATOM 756 O O . VAL A 1 98 ? 4.258 -0.668 3.113 1.00 91.62 98 VAL A O 1
ATOM 759 N N . TRP A 1 99 ? 2.511 0.673 3.575 1.00 89.94 99 TRP A N 1
ATOM 760 C CA . TRP A 1 99 ? 2.407 1.231 2.233 1.00 89.94 99 TRP A CA 1
ATOM 761 C C . TRP A 1 99 ? 3.682 1.994 1.840 1.00 89.94 99 TRP A C 1
ATOM 763 O O . TRP A 1 99 ? 4.255 1.719 0.784 1.00 89.94 99 TRP A O 1
ATOM 773 N N . PHE A 1 100 ? 4.182 2.878 2.709 1.00 91.94 100 PHE A N 1
ATOM 774 C CA . PHE A 1 100 ? 5.399 3.655 2.461 1.00 91.94 100 PHE A CA 1
ATOM 775 C C . PHE A 1 100 ? 6.634 2.756 2.331 1.00 91.94 100 PHE A C 1
ATOM 777 O O . PHE A 1 100 ? 7.441 2.934 1.420 1.00 91.94 100 PHE A O 1
ATOM 784 N N . ALA A 1 101 ? 6.765 1.748 3.199 1.00 91.50 101 ALA A N 1
ATOM 785 C CA . ALA A 1 101 ? 7.845 0.771 3.133 1.00 91.50 101 ALA A CA 1
ATOM 786 C C . ALA A 1 101 ? 7.807 -0.014 1.814 1.00 91.50 101 ALA A C 1
ATOM 788 O O . ALA A 1 101 ? 8.828 -0.124 1.134 1.00 91.50 101 ALA A O 1
ATOM 789 N N . ALA A 1 102 ? 6.630 -0.500 1.407 1.00 89.38 102 ALA A N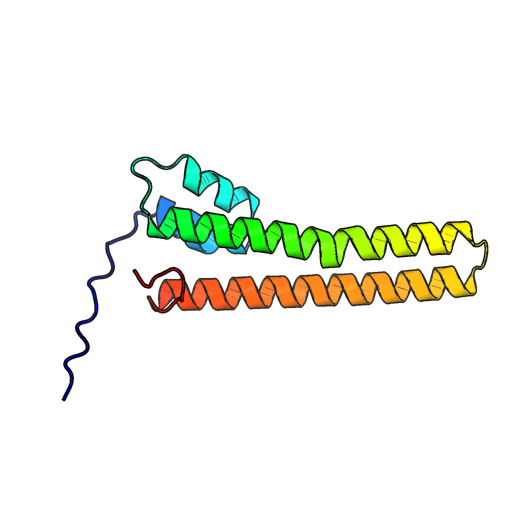 1
ATOM 790 C CA . ALA A 1 102 ? 6.465 -1.188 0.133 1.00 89.38 102 ALA A CA 1
ATOM 791 C C . ALA A 1 102 ? 6.829 -0.274 -1.047 1.00 89.38 102 ALA A C 1
ATOM 793 O O . ALA A 1 102 ? 7.594 -0.684 -1.920 1.00 89.38 102 ALA A O 1
ATOM 794 N N . ALA A 1 103 ? 6.349 0.972 -1.063 1.00 90.00 103 ALA A N 1
ATOM 795 C CA . ALA A 1 103 ? 6.647 1.922 -2.131 1.00 90.00 103 ALA A CA 1
ATOM 796 C C . ALA A 1 103 ? 8.140 2.271 -2.216 1.00 90.00 103 ALA A C 1
ATOM 798 O O . ALA A 1 103 ? 8.713 2.275 -3.310 1.00 90.00 103 ALA A O 1
ATOM 799 N N . ALA A 1 104 ? 8.799 2.489 -1.077 1.00 90.38 104 ALA A N 1
ATOM 800 C CA . ALA A 1 104 ? 10.229 2.769 -1.014 1.00 90.38 104 ALA A CA 1
ATOM 801 C C . ALA A 1 104 ? 11.071 1.575 -1.491 1.00 90.38 104 ALA A C 1
ATOM 803 O O . ALA A 1 104 ? 11.957 1.749 -2.330 1.00 90.38 104 ALA A O 1
ATOM 804 N N . VAL A 1 105 ? 10.762 0.357 -1.027 1.00 89.75 105 VAL A N 1
ATOM 805 C CA . VAL A 1 105 ? 11.456 -0.872 -1.451 1.00 89.75 105 VAL A CA 1
ATOM 806 C C . VAL A 1 105 ? 11.297 -1.095 -2.953 1.00 89.75 105 VAL A C 1
ATOM 808 O O . VAL A 1 105 ? 12.281 -1.388 -3.628 1.00 89.75 105 VAL A O 1
ATOM 811 N N . ASN A 1 106 ? 10.094 -0.901 -3.502 1.00 86.69 106 ASN A N 1
ATOM 812 C CA . ASN A 1 106 ? 9.841 -1.050 -4.936 1.00 86.69 106 ASN A CA 1
ATOM 813 C C . ASN A 1 106 ? 10.540 0.030 -5.773 1.00 86.69 106 ASN A C 1
ATOM 815 O O . ASN A 1 106 ? 11.100 -0.279 -6.824 1.00 86.69 106 ASN A O 1
ATOM 819 N N . THR A 1 107 ? 10.574 1.272 -5.284 1.00 87.12 107 THR A N 1
ATOM 820 C CA . THR A 1 107 ? 11.315 2.369 -5.924 1.00 87.12 107 THR A CA 1
ATOM 821 C C . THR A 1 107 ? 12.810 2.050 -5.967 1.00 87.12 107 THR A C 1
ATOM 823 O O . THR A 1 107 ? 13.431 2.130 -7.025 1.00 87.12 107 THR A O 1
ATOM 826 N N . TYR A 1 108 ? 13.389 1.625 -4.841 1.00 86.00 108 TYR A N 1
ATOM 827 C CA . TYR A 1 108 ? 14.796 1.235 -4.760 1.00 86.00 108 TYR A CA 1
ATOM 828 C C . TYR A 1 108 ? 15.115 0.047 -5.679 1.00 86.00 108 TYR A C 1
ATOM 830 O O . TYR A 1 108 ? 16.071 0.098 -6.451 1.00 86.00 108 TYR A O 1
ATOM 838 N N . ALA A 1 109 ? 14.283 -0.994 -5.643 1.00 83.56 109 ALA A N 1
ATOM 839 C CA . ALA A 1 109 ? 14.391 -2.172 -6.496 1.00 83.56 109 ALA A CA 1
ATOM 840 C C . ALA A 1 109 ? 14.362 -1.815 -7.991 1.00 83.56 109 ALA A C 1
ATOM 842 O O . ALA A 1 109 ? 15.180 -2.320 -8.759 1.00 83.56 109 ALA A O 1
ATOM 843 N N . PHE A 1 110 ? 13.472 -0.907 -8.402 1.00 81.94 110 PHE A N 1
ATOM 844 C CA . PHE A 1 110 ? 13.414 -0.410 -9.776 1.00 81.94 110 PHE A CA 1
ATOM 845 C C . PHE A 1 110 ? 14.685 0.354 -10.170 1.00 81.94 110 PHE A C 1
ATOM 847 O O . PHE A 1 110 ? 15.276 0.060 -11.206 1.00 81.94 110 PHE A O 1
ATOM 854 N N . LEU A 1 111 ? 15.151 1.283 -9.327 1.00 81.88 111 LEU A N 1
ATOM 855 C CA . LEU A 1 111 ? 16.361 2.075 -9.588 1.00 81.88 111 LEU A CA 1
ATOM 856 C C . LEU A 1 111 ? 17.635 1.221 -9.661 1.00 81.88 111 LEU A C 1
ATOM 858 O O . LEU A 1 111 ? 18.549 1.546 -10.412 1.00 81.88 111 LEU A O 1
ATOM 862 N N . GLN A 1 112 ? 17.695 0.132 -8.896 1.00 81.94 112 GLN A N 1
ATOM 863 C CA . GLN A 1 112 ? 18.825 -0.799 -8.880 1.00 81.94 112 GLN A CA 1
ATOM 864 C C . GLN A 1 112 ? 18.730 -1.898 -9.947 1.00 81.94 112 GLN A C 1
ATOM 866 O O . GLN A 1 112 ? 19.638 -2.724 -10.039 1.00 81.94 112 GLN A O 1
ATOM 871 N N . GLY A 1 113 ? 17.628 -1.973 -10.703 1.00 73.25 113 GLY A N 1
ATOM 872 C CA . GLY A 1 113 ? 17.363 -3.094 -11.611 1.00 73.25 113 GLY A CA 1
ATOM 873 C C . GLY A 1 113 ? 17.206 -4.441 -10.886 1.00 73.25 113 GLY A C 1
ATOM 874 O O . GLY A 1 113 ? 17.440 -5.495 -11.467 1.00 73.25 113 GLY A O 1
ATOM 875 N N . LYS A 1 114 ? 16.856 -4.430 -9.595 1.00 66.62 114 LYS A N 1
ATOM 876 C CA . LYS A 1 114 ? 16.800 -5.606 -8.714 1.00 66.62 114 LYS A CA 1
ATOM 877 C C . LYS A 1 114 ? 15.404 -5.737 -8.120 1.00 66.62 114 LYS A C 1
ATOM 879 O O . LYS A 1 114 ? 15.145 -5.208 -7.048 1.00 66.62 114 LYS A O 1
ATOM 884 N N . GLY A 1 115 ? 14.509 -6.468 -8.783 1.00 61.72 115 GLY A N 1
ATOM 885 C CA . GLY A 1 115 ? 13.160 -6.730 -8.272 1.00 61.72 115 GLY A CA 1
ATOM 886 C C . GLY A 1 115 ? 12.600 -8.068 -8.763 1.00 61.72 115 GLY A C 1
ATOM 887 O O . GLY A 1 115 ? 12.884 -8.454 -9.894 1.00 61.72 115 GLY A O 1
ATOM 888 N N . PRO A 1 116 ? 11.795 -8.792 -7.963 1.00 60.22 116 PRO A N 1
ATOM 889 C CA . PRO A 1 116 ? 11.186 -10.063 -8.377 1.00 60.22 116 PRO A CA 1
ATOM 890 C C . PRO A 1 116 ? 10.233 -9.927 -9.579 1.00 60.22 116 PRO A C 1
ATOM 892 O O . PRO A 1 116 ? 9.982 -10.904 -10.274 1.00 60.22 116 PRO A O 1
ATOM 895 N N . TRP A 1 117 ? 9.734 -8.720 -9.858 1.00 62.00 117 TRP A N 1
ATOM 896 C CA . TRP A 1 117 ? 8.950 -8.392 -11.058 1.00 62.00 117 TRP A CA 1
ATOM 897 C C . TRP A 1 117 ? 9.805 -7.940 -12.258 1.00 62.00 117 TRP A C 1
ATOM 899 O O . TRP A 1 117 ? 9.240 -7.727 -13.326 1.00 62.00 117 TRP A O 1
ATOM 909 N N . LEU A 1 118 ? 11.121 -7.751 -12.077 1.00 60.00 118 LEU A N 1
ATOM 910 C CA . LEU A 1 118 ? 12.102 -7.430 -13.130 1.00 60.00 118 LEU A CA 1
ATOM 911 C C . LEU A 1 118 ? 12.838 -8.674 -13.649 1.00 60.00 118 LEU A C 1
ATOM 913 O O . LEU A 1 118 ? 13.633 -8.556 -14.571 1.00 60.00 118 LEU A O 1
ATOM 917 N N . ARG A 1 119 ? 12.614 -9.841 -13.035 1.00 59.69 119 ARG A N 1
ATOM 918 C CA . ARG A 1 119 ? 13.146 -11.121 -13.509 1.00 59.69 119 ARG A CA 1
ATOM 919 C C . ARG A 1 119 ? 12.145 -11.734 -14.486 1.00 59.69 119 ARG A C 1
ATOM 921 O O . ARG A 1 119 ? 10.954 -11.792 -14.149 1.00 59.69 119 ARG A O 1
ATOM 928 N N . ASP A 1 120 ? 12.643 -12.135 -15.651 1.00 54.09 120 ASP A N 1
ATOM 929 C CA . ASP A 1 120 ? 11.892 -12.855 -16.687 1.00 54.09 120 ASP A CA 1
ATOM 930 C C . ASP A 1 120 ? 11.267 -14.148 -16.142 1.00 54.09 120 ASP A C 1
ATOM 932 O O . ASP A 1 120 ? 11.947 -14.862 -15.364 1.00 54.09 120 ASP A O 1
#

Sequence (120 aa):
METGAQQPLESFSPAQKIVAIGGWWLWWIALGGFFLKPPHPLVRRHSLWALGWGIGLSVVFGFFPLLFLLIAGATGNRTFAGIATLGGLGWNFLGVLVWFAAAAVNTYAFLQGKGPWLRD

pLDDT: mean 79.65, std 14.02, range [34.25, 93.0]

Foldseek 3Di:
DPPPPPPPPPPDDPLLLCLQLVCLVPLVSLVVLVVDPPRDQLSVLSSVVSNVLVVVLCCQLPVPLVVCLVVQVVVVDPVSNVVSVVVSVVSNVVSVVVSVVRSVVSNVCVVVCHDPSSDD

Secondary structure (DSSP, 8-state):
-------------HHHHHHHHHHHH-HHHHHHTTT-SS--HHHHHHHHHHHHHHHHHIIIIIIHHHHHHHHHHHT--HHHHHHHHHHHHHHHHHHHHHHHHHHHHHHHHHHTT--TTS--

Radius of gyration: 19.33 Å; chains: 1; bounding box: 58×24×53 Å